Protein AF-A0A662STI1-F1 (afdb_monomer)

Foldseek 3Di:
DPVVVVVVVVVVVVVVVVVPDPVVVVVLVVVCVVVVDD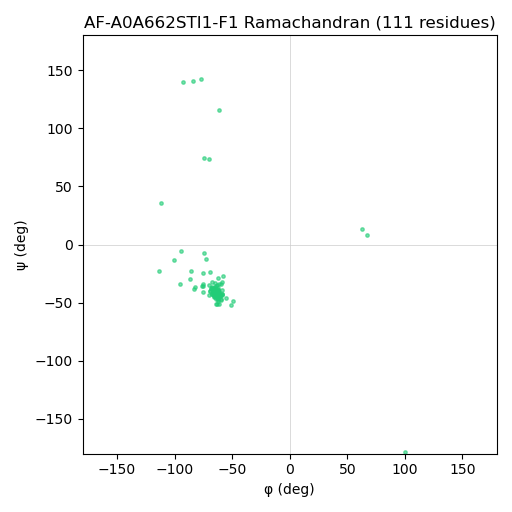SVVVCVVVVVVVVVVVVVLVVCCVPVRDVRSLVSVLVVVVVVCVVVVNPDVVVVVVSVVVSVVVSVCVVCVVVVD

Mean predicted aligned error: 7.41 Å

Secondary structure (DSSP, 8-state):
--HHHHHHHHHHHHHHHHH--HHHHHHHHHHHHHH---HHHHHHHHHHHHHHHHHHHHHHHHHT-HHHHHHHHHHHHHHHHHHTT---HHHHHHHHHHHHHHHHHHHHHHHH-

Solvent-accessible surface area (backbone atoms only — not comparable to full-atom values): 6414 Å² total; per-residue (Å²): 130,67,70,61,59,54,51,50,52,52,51,52,52,52,49,57,55,64,69,68,40,74,66,62,54,53,51,44,57,51,46,26,71,75,69,70,49,63,53,67,60,51,52,55,54,47,49,65,63,39,50,62,53,52,52,49,43,49,50,37,33,74,76,71,26,67,70,54,25,52,51,52,50,53,51,52,52,51,49,52,32,55,75,68,73,56,79,42,74,67,57,52,51,56,48,53,53,50,53,52,52,51,55,50,49,66,63,46,51,76,75,77,106

pLDDT: mean 80.56, std 8.37, range [49.22, 91.38]

Structure (mmCIF, N/CA/C/O backbone):
data_AF-A0A662STI1-F1
#
_entry.id   AF-A0A662STI1-F1
#
loop_
_atom_site.group_PDB
_atom_site.id
_atom_site.type_symbol
_atom_site.label_atom_id
_atom_site.label_alt_id
_atom_site.label_comp_id
_atom_site.label_asym_id
_atom_site.label_entity_id
_atom_site.label_seq_id
_atom_site.pdbx_PDB_ins_code
_atom_site.Cartn_x
_atom_site.Cartn_y
_atom_site.Cartn_z
_atom_site.occupancy
_atom_site.B_iso_or_equiv
_atom_site.auth_seq_id
_atom_site.auth_comp_id
_atom_site.auth_asym_id
_atom_site.auth_atom_id
_atom_site.pdbx_PDB_model_num
ATOM 1 N N . MET A 1 1 ? 31.959 3.915 -7.309 1.00 49.22 1 MET A N 1
ATOM 2 C CA . MET A 1 1 ? 31.251 3.171 -6.241 1.00 49.22 1 MET A CA 1
ATOM 3 C C . MET A 1 1 ? 30.184 4.021 -5.522 1.00 49.22 1 MET A C 1
ATOM 5 O O . MET A 1 1 ? 29.476 3.482 -4.688 1.00 49.22 1 MET A O 1
ATOM 9 N N . GLU A 1 2 ? 29.981 5.298 -5.886 1.00 52.41 2 GLU A N 1
ATOM 10 C CA . GLU A 1 2 ? 28.963 6.179 -5.267 1.00 52.41 2 GLU A CA 1
ATOM 11 C C . GLU A 1 2 ? 27.550 6.079 -5.881 1.00 52.41 2 GLU A C 1
ATOM 13 O O . GLU A 1 2 ? 26.565 6.337 -5.197 1.00 52.41 2 GLU A O 1
ATOM 18 N N . ALA A 1 3 ? 27.413 5.624 -7.133 1.00 57.66 3 ALA A N 1
ATOM 19 C CA . ALA A 1 3 ? 26.114 5.560 -7.822 1.00 57.66 3 ALA A CA 1
ATOM 20 C C . ALA A 1 3 ? 25.142 4.496 -7.263 1.00 57.66 3 ALA A C 1
ATOM 22 O O . ALA A 1 3 ? 23.932 4.611 -7.428 1.00 57.66 3 ALA A O 1
ATOM 23 N N . GLY A 1 4 ? 25.655 3.456 -6.593 1.00 63.41 4 GLY A N 1
ATOM 24 C CA . GLY A 1 4 ? 24.818 2.382 -6.042 1.00 63.41 4 GLY A CA 1
ATOM 25 C C . GLY A 1 4 ? 24.078 2.781 -4.762 1.00 63.41 4 GLY A C 1
ATOM 26 O O . GLY A 1 4 ? 22.934 2.380 -4.560 1.00 63.41 4 GLY A O 1
ATOM 27 N N . HIS A 1 5 ? 24.704 3.602 -3.912 1.00 72.25 5 HIS A N 1
ATOM 28 C CA . HIS A 1 5 ? 24.127 4.003 -2.624 1.00 72.25 5 HIS A CA 1
ATOM 29 C C . HIS A 1 5 ? 23.013 5.040 -2.804 1.00 72.25 5 HIS A C 1
ATOM 31 O O . HIS A 1 5 ? 21.960 4.944 -2.174 1.00 72.25 5 HIS A O 1
ATOM 37 N N . THR A 1 6 ? 23.214 5.997 -3.714 1.00 78.38 6 THR A N 1
ATOM 38 C CA . THR A 1 6 ? 22.196 6.997 -4.053 1.00 78.38 6 THR A CA 1
ATOM 39 C C . THR A 1 6 ? 20.984 6.350 -4.716 1.00 78.38 6 THR A C 1
ATOM 41 O O . THR A 1 6 ? 19.862 6.657 -4.327 1.00 78.38 6 THR A O 1
ATOM 44 N N . ALA A 1 7 ? 21.183 5.393 -5.632 1.00 82.50 7 ALA A N 1
ATOM 45 C CA . ALA A 1 7 ? 20.092 4.651 -6.267 1.00 82.50 7 ALA A CA 1
ATOM 46 C C . ALA A 1 7 ? 19.265 3.828 -5.262 1.00 82.50 7 ALA A C 1
ATOM 48 O O . ALA A 1 7 ? 18.034 3.800 -5.351 1.00 82.50 7 ALA A O 1
ATOM 49 N N . PHE A 1 8 ? 19.917 3.197 -4.279 1.00 85.50 8 PHE A N 1
ATOM 50 C CA . PHE A 1 8 ? 19.228 2.462 -3.215 1.00 85.50 8 PHE A CA 1
ATOM 51 C C . PHE A 1 8 ? 18.389 3.387 -2.322 1.00 85.50 8 PHE A C 1
ATOM 53 O O . PHE A 1 8 ? 17.222 3.091 -2.050 1.00 85.50 8 PHE A O 1
ATOM 60 N N . LEU A 1 9 ? 18.950 4.529 -1.909 1.00 85.62 9 LEU A N 1
ATOM 61 C CA . LEU A 1 9 ? 18.232 5.522 -1.105 1.00 85.62 9 LEU A CA 1
ATOM 62 C C . LEU A 1 9 ? 17.052 6.128 -1.872 1.00 85.62 9 LEU A C 1
ATOM 64 O O . LEU A 1 9 ? 15.961 6.232 -1.313 1.00 85.62 9 LEU A O 1
ATOM 68 N N . LEU A 1 10 ? 17.231 6.454 -3.156 1.00 87.69 10 LEU A N 1
ATOM 69 C CA . LEU A 1 10 ? 16.155 6.980 -4.001 1.00 87.69 10 LEU A CA 1
ATOM 70 C C . LEU A 1 10 ? 15.013 5.968 -4.151 1.00 87.69 10 LEU A C 1
ATOM 72 O O . LEU A 1 10 ? 13.846 6.327 -4.022 1.00 87.69 10 LEU A O 1
ATOM 76 N N . SER A 1 11 ? 15.353 4.698 -4.383 1.00 84.25 11 SER A N 1
ATOM 77 C CA . SER A 1 11 ? 14.369 3.620 -4.532 1.00 84.25 11 SER A CA 1
ATOM 78 C C . SER A 1 11 ? 13.616 3.362 -3.227 1.00 84.25 11 SER A C 1
ATOM 80 O O . SER A 1 11 ? 12.403 3.164 -3.242 1.00 84.25 11 SER A O 1
ATOM 82 N N . SER A 1 12 ? 14.315 3.420 -2.091 1.00 84.19 12 SER A N 1
ATOM 83 C CA . SER A 1 12 ? 13.711 3.272 -0.763 1.00 84.19 12 SER A CA 1
ATOM 84 C C . SER A 1 12 ? 12.763 4.431 -0.443 1.00 84.19 12 SER A C 1
ATOM 86 O O . SER A 1 12 ? 11.668 4.212 0.071 1.00 84.19 12 SER A O 1
ATOM 88 N N . LEU A 1 13 ? 13.148 5.660 -0.800 1.00 86.44 13 LEU A N 1
ATOM 89 C CA . LEU A 1 13 ? 12.304 6.844 -0.637 1.00 86.44 13 LEU A CA 1
ATOM 90 C C . LEU A 1 13 ? 11.056 6.774 -1.533 1.00 86.44 13 LEU A C 1
ATOM 92 O O . LEU A 1 13 ? 9.948 7.045 -1.073 1.00 86.44 13 LEU A O 1
ATOM 96 N N . ALA A 1 14 ? 11.217 6.361 -2.793 1.00 84.69 14 ALA A N 1
ATOM 97 C CA . ALA A 1 14 ? 10.099 6.150 -3.711 1.00 84.69 14 ALA A CA 1
ATOM 98 C C . ALA A 1 14 ? 9.139 5.069 -3.190 1.00 84.69 14 ALA A C 1
ATOM 100 O O . ALA A 1 14 ? 7.924 5.251 -3.213 1.00 84.69 14 ALA A O 1
ATOM 101 N N . PHE A 1 15 ? 9.673 3.971 -2.652 1.00 81.00 15 PHE A N 1
ATOM 102 C CA . PHE A 1 15 ? 8.862 2.923 -2.040 1.00 81.00 15 PHE A CA 1
ATOM 103 C C . PHE A 1 15 ? 8.077 3.420 -0.819 1.00 81.00 15 PHE A C 1
ATOM 105 O O . PHE A 1 15 ? 6.893 3.107 -0.685 1.00 81.00 15 PHE A O 1
ATOM 112 N N . ALA A 1 16 ? 8.693 4.247 0.032 1.00 82.44 16 ALA A N 1
ATOM 113 C CA . ALA A 1 16 ? 8.002 4.872 1.158 1.00 82.44 16 ALA A CA 1
ATOM 114 C C . ALA A 1 16 ? 6.810 5.732 0.695 1.00 82.44 16 ALA A C 1
ATOM 116 O O . ALA A 1 16 ? 5.743 5.677 1.305 1.00 82.44 16 ALA A O 1
ATOM 117 N N . LEU A 1 17 ? 6.958 6.454 -0.422 1.00 81.00 17 LEU A N 1
ATOM 118 C CA . LEU A 1 17 ? 5.875 7.230 -1.036 1.00 81.00 17 LEU A CA 1
ATOM 119 C C . LEU A 1 17 ? 4.766 6.338 -1.619 1.00 81.00 17 LEU A C 1
ATOM 121 O O . LEU A 1 17 ? 3.589 6.677 -1.494 1.00 81.00 17 LEU A O 1
ATOM 125 N N . TYR A 1 18 ? 5.108 5.183 -2.201 1.00 78.38 18 TYR A N 1
ATOM 126 C CA . TYR A 1 18 ? 4.119 4.223 -2.710 1.00 78.38 18 TYR A CA 1
ATOM 127 C C . TYR A 1 18 ? 3.293 3.562 -1.599 1.00 78.38 18 TYR A C 1
ATOM 129 O O . TYR A 1 18 ? 2.113 3.275 -1.808 1.00 78.38 18 TYR A O 1
ATOM 137 N N . ILE A 1 19 ? 3.878 3.347 -0.416 1.00 77.94 19 ILE A N 1
ATOM 138 C CA . ILE A 1 19 ? 3.161 2.808 0.750 1.00 77.94 19 ILE A CA 1
ATOM 139 C C . ILE A 1 19 ? 2.038 3.747 1.216 1.00 77.94 19 ILE A C 1
ATOM 141 O O . ILE A 1 19 ? 0.975 3.277 1.636 1.00 77.94 19 ILE A O 1
ATOM 145 N N . THR A 1 20 ? 2.228 5.065 1.107 1.00 77.38 20 THR A N 1
ATOM 146 C CA . THR A 1 20 ? 1.210 6.077 1.433 1.00 77.38 20 THR A CA 1
ATOM 147 C C . THR A 1 20 ? 0.125 6.157 0.362 1.00 77.38 20 THR A C 1
ATOM 149 O O . THR A 1 20 ? 0.039 7.100 -0.421 1.00 77.38 20 THR A O 1
ATOM 152 N N . CYS A 1 21 ? -0.753 5.159 0.345 1.00 78.00 21 CYS A N 1
ATOM 153 C CA . CYS A 1 21 ? -1.945 5.166 -0.489 1.00 78.00 21 CYS A CA 1
ATOM 154 C C . CYS A 1 21 ? -3.161 5.730 0.278 1.00 78.00 21 CYS A C 1
ATOM 156 O O . CYS A 1 21 ? -3.364 5.400 1.453 1.00 78.00 21 CYS A O 1
ATOM 158 N N . PRO A 1 22 ? -4.021 6.543 -0.374 1.00 74.12 22 PRO A N 1
ATOM 159 C CA . PRO A 1 22 ? -5.164 7.193 0.280 1.00 74.12 22 PRO A CA 1
ATOM 160 C C . PRO A 1 22 ? -6.133 6.195 0.935 1.00 74.12 22 PRO A C 1
ATOM 162 O O . PRO A 1 22 ? -6.760 6.512 1.944 1.00 74.12 22 PRO A O 1
ATOM 165 N N . ARG A 1 23 ? -6.202 4.961 0.415 1.00 76.38 23 ARG A N 1
ATOM 166 C CA . ARG A 1 23 ? -7.021 3.877 0.972 1.00 76.38 23 ARG A CA 1
ATOM 167 C C . ARG A 1 23 ? -6.587 3.472 2.386 1.00 76.38 23 ARG A C 1
ATOM 169 O O . ARG A 1 23 ? -7.435 3.399 3.272 1.00 76.38 23 ARG A O 1
ATOM 176 N N . MET A 1 24 ? -5.297 3.200 2.614 1.00 81.12 24 MET A N 1
ATOM 177 C CA . MET A 1 24 ? -4.831 2.761 3.939 1.00 81.12 24 MET A CA 1
ATOM 178 C C . MET A 1 24 ? -4.996 3.867 4.980 1.00 81.12 24 MET A C 1
ATOM 180 O O . MET A 1 24 ? -5.429 3.601 6.100 1.00 81.12 24 MET A O 1
ATOM 184 N N . THR A 1 25 ? -4.760 5.120 4.588 1.00 80.31 25 THR A N 1
ATOM 185 C CA . THR A 1 25 ? -4.994 6.282 5.452 1.00 80.31 25 THR A CA 1
ATOM 186 C C . THR A 1 25 ? -6.463 6.396 5.871 1.00 80.31 25 THR A C 1
ATOM 188 O O . THR A 1 25 ? -6.744 6.624 7.048 1.00 80.31 25 THR A O 1
ATOM 191 N N . ALA A 1 26 ? -7.410 6.191 4.949 1.00 75.75 26 ALA A N 1
ATOM 192 C CA . ALA A 1 26 ? -8.844 6.229 5.253 1.00 75.75 26 ALA A CA 1
ATOM 193 C C . ALA A 1 26 ? -9.277 5.111 6.221 1.00 75.75 26 ALA A C 1
ATOM 195 O O . ALA A 1 26 ? -10.041 5.360 7.160 1.00 75.75 26 ALA A O 1
ATOM 196 N N . MET A 1 27 ? -8.747 3.897 6.038 1.00 77.81 27 MET A N 1
ATOM 197 C CA . MET A 1 27 ? -9.014 2.768 6.934 1.00 77.81 27 MET A CA 1
ATOM 198 C C . MET A 1 27 ? -8.486 3.031 8.346 1.00 77.81 27 MET A C 1
ATOM 200 O O . MET A 1 27 ? -9.226 2.876 9.315 1.00 77.81 27 MET A O 1
ATOM 204 N N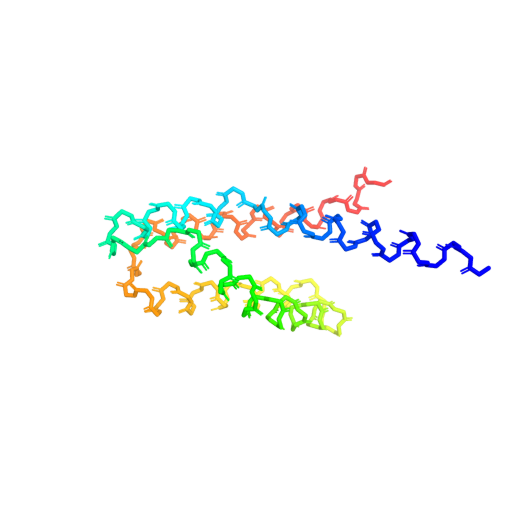 . ILE A 1 28 ? -7.249 3.515 8.476 1.00 82.19 28 ILE A N 1
ATOM 205 C CA . IL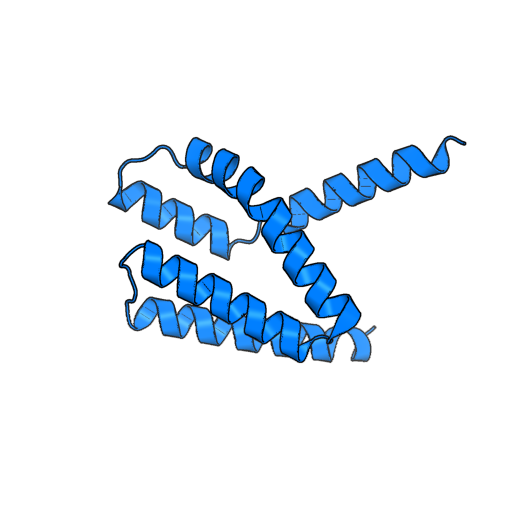E A 1 28 ? -6.651 3.831 9.781 1.00 82.19 28 ILE A CA 1
ATOM 206 C C . ILE A 1 28 ? -7.379 4.996 10.458 1.00 82.19 28 ILE A C 1
ATOM 208 O O . ILE A 1 28 ? -7.604 4.955 11.664 1.00 82.19 28 ILE A O 1
ATOM 212 N N . ALA A 1 29 ? -7.805 6.014 9.704 1.00 79.56 29 ALA A N 1
ATOM 213 C CA . ALA A 1 29 ? -8.589 7.122 10.249 1.00 79.56 29 ALA A CA 1
ATOM 214 C C . ALA A 1 29 ? -9.944 6.653 10.807 1.00 79.56 29 ALA A C 1
ATOM 216 O O . ALA A 1 29 ? -10.387 7.130 11.852 1.00 79.56 29 ALA A O 1
ATOM 217 N N . THR A 1 30 ? -10.591 5.703 10.129 1.00 76.25 30 THR A N 1
ATOM 218 C CA . THR A 1 30 ? -11.842 5.092 10.601 1.00 76.25 30 THR A CA 1
ATOM 219 C C . THR A 1 30 ? -11.588 4.210 11.821 1.00 76.25 30 THR A C 1
ATOM 221 O O . THR A 1 30 ? -12.301 4.319 12.816 1.00 76.25 30 THR A O 1
ATOM 224 N N . GLN A 1 31 ? -10.525 3.404 11.795 1.00 74.38 31 GLN A N 1
ATOM 225 C CA . GLN A 1 31 ? -10.149 2.539 12.909 1.00 74.38 31 GLN A CA 1
ATOM 226 C C . GLN A 1 31 ? -9.804 3.344 14.165 1.00 74.38 31 GLN A C 1
ATOM 228 O O . GLN A 1 31 ? -10.306 3.027 15.236 1.00 74.38 31 GLN A O 1
ATOM 233 N N . ALA A 1 32 ? -9.024 4.419 14.041 1.00 80.38 32 ALA A N 1
ATOM 234 C CA . ALA A 1 32 ? -8.662 5.287 15.159 1.00 80.38 32 ALA A CA 1
ATOM 235 C C . ALA A 1 32 ? -9.889 5.923 15.831 1.00 80.38 32 ALA A C 1
ATOM 237 O O . ALA A 1 32 ? -9.904 6.085 17.049 1.00 80.38 32 ALA A O 1
ATOM 238 N N . LYS A 1 33 ? -10.944 6.233 15.062 1.00 75.31 33 LYS A N 1
ATOM 239 C CA . LYS A 1 33 ? -12.221 6.717 15.613 1.00 75.31 33 LYS A CA 1
ATOM 240 C C . LYS A 1 33 ? -12.996 5.634 16.367 1.00 75.31 33 LYS A C 1
ATOM 242 O O . LYS A 1 33 ? -13.668 5.959 17.337 1.00 75.31 33 LYS A O 1
ATOM 247 N N . LEU A 1 34 ? -12.923 4.379 15.919 1.00 74.00 34 LEU A N 1
ATOM 248 C CA . LEU A 1 34 ? -13.664 3.259 16.509 1.00 74.00 34 LEU A CA 1
ATOM 249 C C . LEU A 1 34 ? -12.965 2.660 17.737 1.00 74.00 34 LEU A C 1
ATOM 251 O O . LEU A 1 34 ? -13.632 2.289 18.696 1.00 74.00 34 LEU A O 1
ATOM 255 N N . THR A 1 35 ? -11.636 2.559 17.718 1.00 74.56 35 THR A N 1
ATOM 256 C CA . THR A 1 35 ? -10.852 1.906 18.779 1.00 74.56 35 THR A CA 1
ATOM 257 C C . THR A 1 35 ? -10.218 2.891 19.760 1.00 74.56 35 THR A C 1
ATOM 259 O O . THR A 1 35 ? -9.730 2.472 20.806 1.00 74.56 35 THR A O 1
ATOM 262 N N . GLY A 1 36 ? -10.185 4.190 19.433 1.00 78.62 36 GLY A N 1
ATOM 263 C CA . GLY A 1 36 ? -9.512 5.217 20.236 1.00 78.62 36 GLY A CA 1
ATOM 264 C C . GLY A 1 36 ? -7.985 5.073 20.283 1.00 78.62 36 GLY A C 1
ATOM 265 O O . GLY A 1 36 ? -7.322 5.765 21.054 1.00 78.62 36 GLY A O 1
ATOM 266 N N . ILE A 1 37 ? -7.410 4.170 19.480 1.00 83.75 37 ILE A N 1
ATOM 267 C CA . ILE A 1 37 ? -5.967 3.919 19.431 1.00 83.75 37 ILE A CA 1
ATOM 268 C C . ILE A 1 37 ? -5.290 5.034 18.636 1.00 83.75 37 ILE A C 1
ATOM 270 O O . ILE A 1 37 ? -5.807 5.496 17.618 1.00 83.75 37 ILE A 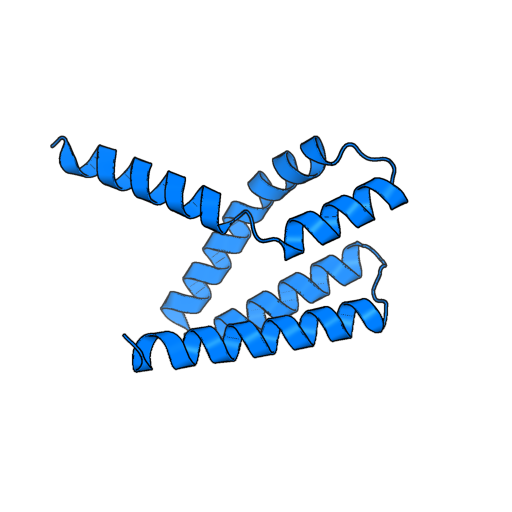O 1
ATOM 274 N N . ASN A 1 38 ? -4.100 5.447 19.080 1.00 86.12 38 ASN A N 1
ATOM 275 C CA . ASN A 1 38 ? -3.321 6.462 18.387 1.00 86.12 38 ASN A CA 1
ATOM 276 C C . ASN A 1 38 ? -2.959 5.991 16.956 1.00 86.12 38 ASN A C 1
ATOM 278 O O . ASN A 1 38 ? -2.199 5.025 16.813 1.00 86.12 38 ASN A O 1
ATOM 282 N N . PRO A 1 39 ? -3.447 6.667 15.897 1.00 84.88 39 PRO A N 1
ATOM 28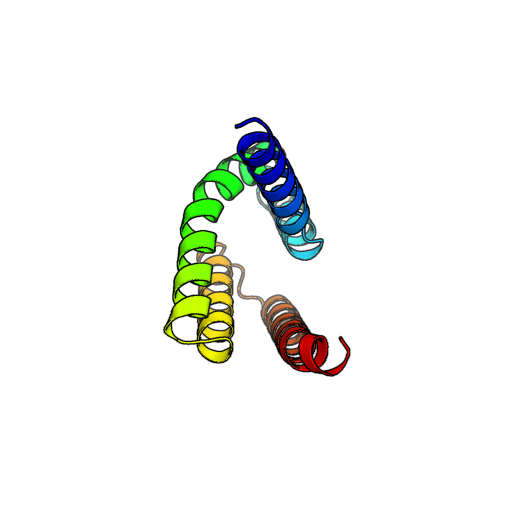3 C CA . PRO A 1 39 ? -3.240 6.230 14.518 1.00 84.88 39 PRO A CA 1
ATOM 284 C C . PRO A 1 39 ? -1.762 6.203 14.120 1.00 84.88 39 PRO A C 1
ATOM 286 O O . PRO A 1 39 ? -1.366 5.369 13.312 1.00 84.88 39 PRO A O 1
ATOM 289 N N . PHE A 1 40 ? -0.926 7.053 14.721 1.00 86.75 40 PHE A N 1
ATOM 290 C CA . PHE A 1 40 ? 0.510 7.066 14.447 1.00 86.75 40 PHE A CA 1
ATOM 291 C C . PHE A 1 40 ? 1.182 5.742 14.835 1.00 86.75 40 PHE A C 1
ATOM 293 O O . PHE A 1 40 ? 1.972 5.200 14.064 1.00 86.75 40 PHE A O 1
ATOM 300 N N . LEU A 1 41 ? 0.829 5.176 15.995 1.00 86.12 41 LEU A N 1
ATOM 301 C CA . LEU A 1 41 ? 1.378 3.893 16.445 1.00 86.12 41 LEU A CA 1
ATOM 302 C C . LEU A 1 41 ? 0.916 2.733 15.558 1.00 86.12 41 LEU A C 1
ATOM 304 O O . LEU A 1 41 ? 1.710 1.839 15.264 1.00 86.12 41 LEU A O 1
ATOM 308 N N . VAL A 1 42 ? -0.336 2.764 15.093 1.00 86.88 42 VAL A N 1
ATOM 309 C CA . VAL A 1 42 ? -0.871 1.755 14.164 1.00 86.88 42 VAL A CA 1
ATOM 310 C C . VAL A 1 42 ? -0.147 1.821 12.820 1.00 86.88 42 VAL A C 1
ATOM 312 O O . VAL A 1 42 ? 0.252 0.786 12.297 1.00 86.88 42 VAL A O 1
ATOM 315 N N . ILE A 1 43 ? 0.098 3.023 12.287 1.00 86.75 43 ILE A N 1
ATOM 316 C CA . ILE A 1 43 ? 0.857 3.204 11.040 1.00 86.75 43 ILE A CA 1
ATOM 317 C C . ILE A 1 43 ? 2.288 2.693 11.205 1.00 86.75 43 ILE A C 1
ATOM 319 O O . ILE A 1 43 ? 2.775 1.962 10.346 1.00 86.75 43 ILE A O 1
ATOM 323 N N . LEU A 1 44 ? 2.962 3.049 12.301 1.00 88.12 44 LEU A N 1
ATOM 324 C CA . LEU A 1 44 ? 4.356 2.675 12.526 1.00 88.12 44 LEU A CA 1
ATOM 325 C C . LEU A 1 44 ? 4.522 1.153 12.657 1.00 88.12 44 LEU A C 1
ATOM 327 O O . LEU A 1 44 ? 5.333 0.547 11.957 1.00 88.12 44 LEU A O 1
ATOM 331 N N . THR A 1 45 ? 3.722 0.530 13.522 1.00 86.12 45 THR A N 1
ATOM 332 C CA . THR A 1 45 ? 3.767 -0.924 13.754 1.00 86.12 45 THR A CA 1
ATOM 333 C C . THR A 1 45 ? 3.250 -1.708 12.547 1.00 86.12 45 THR A C 1
ATOM 335 O O . THR A 1 45 ? 3.860 -2.700 12.147 1.00 86.12 45 THR A O 1
ATOM 338 N N . GLY A 1 46 ? 2.185 -1.223 11.907 1.00 86.12 46 GLY A N 1
ATOM 339 C CA . GLY A 1 46 ? 1.617 -1.794 10.691 1.00 86.12 46 GLY A CA 1
ATOM 340 C C . GLY A 1 46 ? 2.560 -1.711 9.495 1.00 86.12 46 GLY A C 1
ATOM 341 O O . GLY A 1 46 ? 2.638 -2.663 8.730 1.00 86.12 46 GLY A O 1
ATOM 342 N N . SER A 1 47 ? 3.342 -0.638 9.355 1.00 85.56 47 SER A N 1
ATOM 343 C CA . SER A 1 47 ? 4.352 -0.527 8.291 1.00 85.56 47 SER A CA 1
ATOM 344 C C . SER A 1 47 ? 5.479 -1.537 8.489 1.00 85.56 47 SER A C 1
ATOM 346 O O . SER A 1 47 ? 5.888 -2.188 7.531 1.00 85.56 47 SER A O 1
ATOM 348 N N . LEU A 1 48 ? 5.935 -1.734 9.731 1.00 88.38 48 LEU A N 1
ATOM 349 C CA . LEU A 1 48 ? 6.965 -2.726 10.045 1.00 88.38 48 LEU A CA 1
ATOM 350 C C . LEU A 1 48 ? 6.498 -4.156 9.716 1.00 88.38 48 LEU A C 1
ATOM 352 O O . LEU A 1 48 ? 7.248 -4.927 9.121 1.00 88.38 48 LEU A O 1
ATOM 356 N N . LEU A 1 49 ? 5.246 -4.488 10.049 1.00 86.44 49 LEU A N 1
ATOM 357 C CA . LEU A 1 49 ? 4.626 -5.776 9.708 1.00 86.44 49 LEU A CA 1
ATOM 358 C C . LEU A 1 49 ? 4.208 -5.877 8.230 1.00 86.44 49 LEU A C 1
ATOM 360 O O . LEU A 1 49 ? 4.117 -6.975 7.686 1.00 86.44 49 LEU A O 1
ATOM 364 N N . GLY A 1 50 ? 3.973 -4.748 7.566 1.00 85.81 50 GLY A N 1
ATOM 365 C CA . GLY A 1 50 ? 3.567 -4.674 6.166 1.00 85.81 50 GLY A CA 1
ATOM 366 C C . GLY A 1 50 ? 4.712 -4.945 5.194 1.00 85.81 50 GLY A C 1
ATOM 367 O O . GLY A 1 50 ? 4.492 -5.573 4.162 1.00 85.81 50 GLY A O 1
ATOM 368 N N . VAL A 1 51 ? 5.945 -4.551 5.532 1.00 87.62 51 VAL A N 1
ATOM 369 C CA . VAL A 1 51 ? 7.145 -4.808 4.712 1.00 87.62 51 VAL A CA 1
ATOM 370 C C . VAL A 1 51 ? 7.302 -6.286 4.305 1.00 87.62 51 VAL A C 1
ATOM 372 O O . VAL A 1 51 ? 7.428 -6.542 3.103 1.00 87.62 51 VAL A O 1
ATOM 375 N N . PRO A 1 52 ? 7.260 -7.283 5.216 1.00 87.75 52 PRO A N 1
ATOM 376 C CA . PRO A 1 52 ? 7.384 -8.687 4.819 1.00 87.75 52 PRO A CA 1
ATOM 377 C C . PRO A 1 52 ? 6.217 -9.165 3.942 1.00 87.75 52 PRO A C 1
ATOM 379 O O . PRO A 1 52 ? 6.430 -9.960 3.027 1.00 87.75 52 PRO A O 1
ATOM 382 N N . MET A 1 53 ? 5.000 -8.652 4.155 1.00 87.44 53 MET A N 1
ATOM 383 C CA . MET A 1 53 ? 3.850 -8.957 3.290 1.00 87.44 53 MET A CA 1
ATOM 384 C C . MET A 1 53 ? 4.000 -8.363 1.891 1.00 87.44 53 MET A C 1
ATOM 386 O O . MET A 1 53 ? 3.680 -9.014 0.897 1.00 87.44 53 MET A O 1
ATOM 390 N N . PHE A 1 54 ? 4.545 -7.154 1.792 1.00 87.00 54 PHE A N 1
ATOM 391 C CA . PHE A 1 54 ? 4.819 -6.531 0.504 1.00 87.00 54 PHE A CA 1
ATOM 392 C C . PHE A 1 54 ? 5.891 -7.305 -0.270 1.00 87.00 54 PHE A C 1
ATOM 394 O O . PHE A 1 54 ? 5.758 -7.527 -1.474 1.00 87.00 54 PHE A O 1
ATOM 401 N N . TYR A 1 55 ? 6.925 -7.783 0.428 1.00 89.50 55 TYR A N 1
ATOM 402 C CA . TYR A 1 55 ? 7.938 -8.653 -0.164 1.00 89.50 55 TYR A CA 1
ATOM 403 C C . TYR A 1 55 ? 7.340 -9.980 -0.657 1.00 89.50 55 TYR A C 1
ATOM 405 O O . TYR A 1 55 ? 7.665 -10.427 -1.757 1.00 89.50 55 TYR A O 1
ATOM 413 N N . LEU A 1 56 ? 6.407 -10.575 0.094 1.00 90.25 56 LEU A N 1
ATOM 414 C CA . LEU A 1 56 ? 5.677 -11.767 -0.346 1.00 90.25 56 LEU A CA 1
ATOM 415 C C . LEU A 1 56 ? 4.885 -11.508 -1.639 1.00 90.25 56 LEU A C 1
ATOM 417 O O . LEU A 1 56 ? 4.981 -12.294 -2.582 1.00 90.25 56 LEU A O 1
ATOM 421 N N . LEU A 1 57 ? 4.151 -10.395 -1.722 1.00 89.00 57 LEU A N 1
ATOM 422 C CA . LEU A 1 57 ? 3.424 -10.009 -2.938 1.00 89.00 57 LEU A CA 1
ATOM 423 C C . LEU A 1 57 ? 4.363 -9.774 -4.124 1.00 89.00 57 LEU A C 1
ATOM 425 O O . LEU A 1 57 ? 4.053 -10.191 -5.239 1.00 89.00 57 LEU A O 1
ATOM 429 N N . TYR A 1 58 ? 5.526 -9.165 -3.887 1.00 89.31 58 TYR A N 1
ATOM 430 C CA . TYR A 1 58 ? 6.560 -9.012 -4.908 1.00 89.31 58 TYR A CA 1
ATOM 431 C C . TYR A 1 58 ? 7.057 -10.369 -5.429 1.00 89.31 58 TYR A C 1
ATOM 433 O O . TYR A 1 58 ? 7.180 -10.549 -6.642 1.00 89.31 58 TYR A O 1
ATOM 441 N N . LEU A 1 59 ? 7.289 -11.348 -4.548 1.00 91.25 59 LEU A N 1
ATOM 442 C CA . LEU A 1 59 ? 7.685 -12.700 -4.957 1.00 91.25 59 LEU A CA 1
ATOM 443 C C . LEU A 1 59 ? 6.593 -13.389 -5.783 1.00 91.25 59 LEU A C 1
ATOM 445 O O . LEU A 1 59 ? 6.897 -13.984 -6.818 1.00 91.25 59 LEU A O 1
ATOM 449 N N . ILE A 1 60 ? 5.327 -13.266 -5.377 1.00 90.75 60 ILE A N 1
ATOM 450 C CA . ILE A 1 60 ? 4.186 -13.812 -6.126 1.00 90.75 60 ILE A CA 1
ATOM 451 C C . ILE A 1 60 ? 4.097 -13.158 -7.508 1.00 90.75 60 ILE A C 1
ATOM 453 O O . ILE A 1 60 ? 3.971 -13.857 -8.515 1.00 90.75 60 ILE A O 1
ATOM 457 N N . LEU A 1 61 ? 4.227 -11.832 -7.575 1.00 89.19 61 LEU A N 1
ATOM 458 C CA . LEU A 1 61 ? 4.215 -11.086 -8.830 1.00 89.19 61 LEU A CA 1
ATOM 459 C C . LEU A 1 61 ? 5.352 -11.526 -9.757 1.00 89.19 61 LEU A C 1
ATOM 461 O O . LEU A 1 61 ? 5.120 -11.733 -10.947 1.00 89.19 61 LEU A O 1
ATOM 465 N N . LYS A 1 62 ? 6.561 -11.700 -9.216 1.00 91.38 62 LYS A N 1
ATOM 466 C CA . LYS A 1 62 ? 7.747 -12.093 -9.982 1.00 91.38 62 LYS A CA 1
ATOM 467 C C . LYS A 1 62 ? 7.676 -13.534 -10.497 1.00 91.38 62 LYS A C 1
ATOM 469 O O . LYS A 1 62 ? 8.116 -13.784 -11.614 1.00 91.38 62 LYS A O 1
ATOM 474 N N . HIS A 1 63 ? 7.165 -14.473 -9.699 1.00 90.44 63 HIS A N 1
ATOM 475 C CA . HIS A 1 63 ? 7.198 -15.905 -10.030 1.00 90.44 63 HIS A CA 1
ATOM 476 C C . HIS A 1 63 ? 5.926 -16.434 -10.700 1.00 90.44 63 HIS A C 1
ATOM 478 O O . HIS A 1 63 ? 6.014 -17.335 -11.529 1.00 90.44 63 HIS A O 1
ATOM 484 N N . ILE A 1 64 ? 4.755 -15.908 -10.341 1.00 89.25 64 ILE A N 1
ATOM 48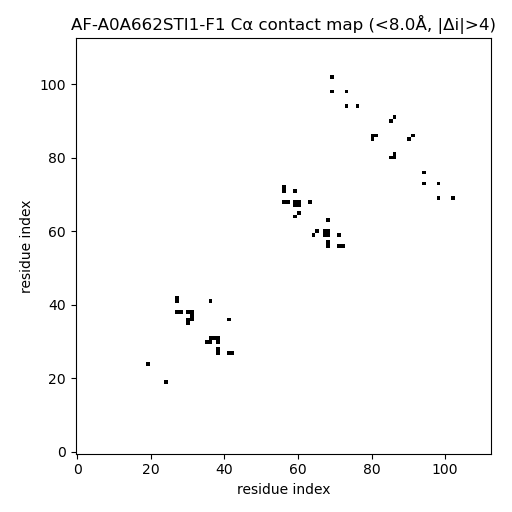5 C CA . ILE A 1 64 ? 3.444 -16.434 -10.766 1.00 89.25 64 ILE A CA 1
ATOM 486 C C . ILE A 1 64 ? 2.726 -15.432 -11.685 1.00 89.25 64 ILE A C 1
ATOM 488 O O . ILE A 1 64 ? 1.893 -15.807 -12.510 1.00 89.25 64 ILE A O 1
ATOM 492 N N . GLY A 1 65 ? 3.086 -14.151 -11.588 1.00 87.25 65 GLY A N 1
ATOM 493 C CA . GLY A 1 65 ? 2.589 -13.091 -12.453 1.00 87.25 65 GLY A CA 1
ATOM 494 C C . GLY A 1 65 ? 1.472 -12.256 -11.829 1.00 87.25 65 GLY A C 1
ATOM 495 O O . GLY A 1 65 ? 1.056 -12.435 -10.684 1.00 87.25 65 GLY A O 1
ATOM 496 N N . VAL A 1 66 ? 0.979 -11.305 -12.625 1.00 83.62 66 VAL A N 1
ATOM 497 C CA . VAL A 1 66 ? 0.069 -10.237 -12.176 1.00 83.62 66 VAL A CA 1
ATOM 498 C C . VAL A 1 66 ? -1.239 -10.780 -11.601 1.00 83.62 66 VAL A C 1
ATOM 500 O O . VAL A 1 66 ? -1.691 -10.313 -10.562 1.00 83.62 66 VAL A O 1
ATOM 503 N N . GLY A 1 67 ? -1.846 -11.783 -12.247 1.00 83.31 67 GLY A N 1
ATOM 504 C CA . GLY A 1 67 ? -3.138 -12.326 -11.811 1.00 83.31 67 GLY A CA 1
ATOM 505 C C . GLY A 1 67 ? -3.085 -12.924 -10.403 1.00 83.31 67 GLY A C 1
ATOM 506 O O . GLY A 1 67 ? -3.936 -12.620 -9.571 1.00 83.31 67 GLY A O 1
ATOM 507 N N . ALA A 1 68 ? -2.048 -13.712 -10.113 1.00 87.38 68 ALA A N 1
ATOM 508 C CA . ALA A 1 68 ? -1.857 -14.313 -8.796 1.00 87.38 68 ALA A CA 1
ATOM 509 C C . ALA A 1 68 ? -1.526 -13.269 -7.724 1.00 87.38 68 ALA A C 1
ATOM 511 O O . ALA A 1 68 ? -2.030 -13.368 -6.609 1.00 87.38 68 ALA A O 1
ATOM 512 N N . ALA A 1 69 ? -0.737 -12.244 -8.065 1.00 87.44 69 ALA A N 1
ATOM 513 C CA . ALA A 1 69 ? -0.436 -11.150 -7.146 1.00 87.44 69 ALA A CA 1
ATOM 514 C C . ALA A 1 69 ? -1.701 -10.378 -6.745 1.00 87.44 69 ALA A C 1
ATOM 516 O O . ALA A 1 69 ? -1.882 -10.064 -5.571 1.00 87.44 69 ALA A O 1
ATOM 517 N N . VAL A 1 70 ? -2.606 -10.129 -7.697 1.00 84.56 70 VAL A N 1
ATOM 518 C CA . VAL A 1 70 ? -3.873 -9.434 -7.430 1.00 84.56 70 VAL A CA 1
ATOM 519 C C . VAL A 1 70 ? -4.801 -10.276 -6.554 1.00 84.56 70 VAL A C 1
ATOM 521 O O . VAL A 1 70 ? -5.371 -9.746 -5.602 1.00 84.56 70 VAL A O 1
ATOM 524 N N . ILE A 1 71 ? -4.919 -11.585 -6.807 1.00 86.19 71 ILE A N 1
ATOM 525 C CA . ILE A 1 71 ? -5.727 -12.466 -5.946 1.00 86.19 71 ILE A CA 1
ATOM 526 C C . ILE A 1 71 ? -5.122 -12.576 -4.543 1.00 86.19 71 ILE A C 1
ATOM 528 O O . ILE A 1 71 ? -5.852 -12.476 -3.560 1.00 86.19 71 ILE A O 1
ATOM 532 N N . ALA A 1 72 ? -3.802 -12.726 -4.424 1.00 88.12 72 ALA A N 1
ATOM 533 C CA . ALA A 1 72 ? -3.132 -12.767 -3.127 1.00 88.12 72 ALA A CA 1
ATOM 534 C C . ALA A 1 72 ? -3.325 -11.462 -2.337 1.00 88.12 72 ALA A C 1
ATOM 536 O O . ALA A 1 72 ? -3.601 -11.508 -1.139 1.00 88.12 72 ALA A O 1
ATOM 537 N N . ALA A 1 73 ? -3.245 -10.307 -3.005 1.00 85.88 73 ALA A N 1
ATOM 538 C CA . ALA A 1 73 ? -3.520 -9.012 -2.389 1.00 85.88 73 ALA A CA 1
ATOM 539 C C . ALA A 1 73 ? -4.977 -8.911 -1.908 1.00 85.88 73 ALA A C 1
ATOM 541 O O . ALA A 1 73 ? -5.218 -8.513 -0.770 1.00 85.88 73 ALA A O 1
ATOM 542 N N . ALA A 1 74 ? -5.940 -9.345 -2.727 1.00 84.44 74 ALA A N 1
ATOM 543 C CA . ALA A 1 74 ? -7.352 -9.369 -2.346 1.00 84.44 74 ALA A CA 1
ATOM 544 C C . ALA A 1 74 ? -7.622 -10.300 -1.146 1.00 84.44 74 ALA A C 1
ATOM 546 O O . ALA A 1 74 ? -8.414 -9.959 -0.270 1.00 84.44 74 ALA A O 1
ATOM 547 N N . LEU A 1 75 ? -6.941 -11.450 -1.065 1.00 87.50 75 LEU A N 1
ATOM 548 C CA . LEU A 1 75 ? -7.037 -12.363 0.079 1.00 87.50 75 LEU A CA 1
ATOM 549 C C . LEU A 1 75 ? -6.454 -11.759 1.361 1.00 87.50 75 LEU A C 1
ATOM 551 O O . LEU A 1 75 ? -7.053 -11.907 2.424 1.00 87.50 75 LEU A O 1
ATOM 555 N N . LEU A 1 76 ? -5.315 -11.069 1.272 1.00 87.38 76 LEU A N 1
ATOM 556 C CA . LEU A 1 76 ? -4.713 -10.366 2.410 1.00 87.38 76 LEU A CA 1
ATOM 557 C C . LEU A 1 76 ? -5.631 -9.261 2.937 1.00 87.38 76 LEU A C 1
ATOM 559 O O . LEU A 1 76 ? -5.832 -9.148 4.145 1.00 87.38 76 LEU A O 1
ATOM 563 N N . ASP A 1 77 ? -6.236 -8.499 2.032 1.00 82.25 77 ASP A N 1
ATOM 564 C CA . ASP A 1 77 ? -7.222 -7.476 2.366 1.00 82.25 77 ASP A CA 1
ATOM 565 C C . ASP A 1 77 ? -8.481 -8.068 3.026 1.00 82.25 77 ASP A C 1
ATOM 567 O O . ASP A 1 77 ? -8.966 -7.538 4.028 1.00 82.25 77 ASP A O 1
ATOM 571 N N . ALA A 1 78 ? -8.995 -9.186 2.504 1.00 80.56 78 ALA A N 1
ATOM 572 C CA . ALA A 1 78 ? -10.125 -9.896 3.101 1.00 80.56 78 ALA A CA 1
ATOM 573 C C . ALA A 1 78 ? -9.776 -10.455 4.491 1.00 80.56 78 ALA A C 1
ATOM 575 O O . ALA A 1 78 ? -10.578 -10.353 5.420 1.00 80.56 78 ALA A O 1
ATOM 576 N N . GLY A 1 79 ? -8.563 -10.990 4.657 1.00 84.25 79 GLY A N 1
ATOM 577 C CA . GLY A 1 79 ? -8.038 -11.429 5.947 1.00 84.25 79 GLY A CA 1
ATOM 578 C C . GLY A 1 79 ? -7.955 -10.282 6.954 1.00 84.25 79 GLY A C 1
ATOM 579 O O . GLY A 1 79 ? -8.408 -10.429 8.087 1.00 84.25 79 GLY A O 1
ATOM 580 N N . ALA A 1 80 ? -7.463 -9.113 6.539 1.00 81.25 80 ALA A N 1
ATOM 581 C CA . ALA A 1 80 ? -7.424 -7.922 7.386 1.00 81.25 80 ALA A CA 1
ATOM 582 C C . ALA A 1 80 ? -8.833 -7.460 7.805 1.00 81.25 80 ALA A C 1
ATOM 584 O O . ALA A 1 80 ? -9.054 -7.154 8.979 1.00 81.25 80 ALA A O 1
ATOM 585 N N . ALA A 1 81 ? -9.797 -7.465 6.879 1.00 76.31 81 ALA A N 1
ATOM 586 C CA . ALA A 1 81 ? -11.194 -7.139 7.175 1.00 76.31 81 ALA A CA 1
ATOM 587 C C . ALA A 1 81 ? -11.827 -8.131 8.168 1.00 76.31 81 ALA A C 1
ATOM 589 O O . ALA A 1 81 ? -12.555 -7.718 9.074 1.00 76.31 81 ALA A O 1
ATOM 590 N N . LEU A 1 82 ? -11.506 -9.424 8.037 1.00 80.62 82 LEU A N 1
ATOM 591 C CA . LEU A 1 82 ? -11.952 -10.468 8.958 1.00 80.62 82 LEU A CA 1
ATOM 592 C C . LEU A 1 82 ? -11.345 -10.290 10.359 1.00 80.62 82 LEU A C 1
ATOM 594 O O . LEU A 1 82 ? -12.081 -10.350 11.342 1.00 80.62 82 LEU A O 1
ATOM 598 N N . LEU A 1 83 ? -10.037 -10.015 10.464 1.00 81.19 83 LEU A N 1
ATOM 599 C CA . LEU A 1 83 ? -9.373 -9.742 11.750 1.00 81.19 83 LEU A CA 1
ATOM 600 C C . LEU A 1 83 ? -9.938 -8.501 12.454 1.00 81.19 83 LEU A C 1
ATOM 602 O O . LEU A 1 83 ? -9.999 -8.462 13.680 1.00 81.19 83 LEU A O 1
ATOM 606 N N . MET A 1 84 ? -10.355 -7.495 11.689 1.00 72.06 84 MET A N 1
ATOM 607 C CA . MET A 1 84 ? -10.992 -6.284 12.213 1.00 72.06 84 MET A CA 1
ATOM 608 C C . MET A 1 84 ? -12.444 -6.503 12.660 1.00 72.06 84 MET A C 1
ATOM 610 O O . MET A 1 84 ? -13.047 -5.581 13.206 1.00 72.06 84 MET A O 1
ATOM 614 N N . GLY A 1 85 ? -13.033 -7.679 12.407 1.00 66.38 85 GLY A N 1
ATOM 615 C CA . GLY A 1 85 ? -14.445 -7.960 12.693 1.00 66.38 85 GLY A CA 1
ATOM 616 C C . GLY A 1 85 ? -15.424 -7.086 11.897 1.00 66.38 85 GLY A C 1
ATOM 617 O O . GLY A 1 85 ? -16.606 -7.034 12.223 1.00 66.38 85 GLY A O 1
ATOM 618 N N . GLY A 1 86 ? -14.934 -6.387 10.870 1.00 59.91 86 GLY A N 1
ATOM 619 C CA . GLY A 1 86 ? -15.632 -5.322 10.152 1.00 59.91 86 GLY A CA 1
ATOM 620 C C . GLY A 1 86 ? -15.993 -5.699 8.721 1.00 59.91 86 GLY A C 1
ATOM 621 O O . GLY A 1 86 ? -15.909 -4.849 7.836 1.00 59.91 86 GLY A O 1
ATOM 622 N N . LEU A 1 87 ? -16.352 -6.963 8.469 1.00 58.00 87 LEU A N 1
ATOM 623 C CA . LEU A 1 87 ? -16.897 -7.386 7.175 1.00 58.00 87 LEU A CA 1
ATOM 624 C C . LEU A 1 87 ? -18.305 -6.807 6.988 1.00 58.00 87 LEU A C 1
ATOM 626 O O . LEU A 1 87 ? -19.315 -7.499 7.084 1.00 58.00 87 LEU A O 1
ATOM 630 N N . ASP A 1 88 ? -18.346 -5.506 6.732 1.00 67.06 88 ASP A N 1
ATOM 631 C CA . ASP A 1 88 ? -19.521 -4.791 6.276 1.00 67.06 88 ASP A CA 1
ATOM 632 C C . ASP A 1 88 ? -19.620 -4.928 4.750 1.00 67.06 88 ASP A C 1
ATOM 634 O O . ASP A 1 88 ? -18.613 -4.871 4.031 1.00 67.06 88 ASP A O 1
ATOM 638 N N . LEU A 1 89 ? -20.837 -5.100 4.233 1.00 70.31 89 LEU A N 1
ATOM 639 C CA . LEU A 1 89 ? -21.074 -5.269 2.799 1.00 70.31 89 LEU A CA 1
ATOM 640 C C . LEU A 1 89 ? -20.551 -4.059 2.009 1.00 70.31 89 LEU A C 1
ATOM 642 O O . LEU A 1 89 ? -20.042 -4.210 0.897 1.00 70.31 89 LEU A O 1
ATOM 646 N N . LYS A 1 90 ? -20.597 -2.863 2.611 1.00 74.19 90 LYS A N 1
ATOM 647 C CA . LYS A 1 90 ? -20.071 -1.637 2.005 1.00 74.19 90 LYS A CA 1
ATOM 648 C C . LYS A 1 90 ? -18.549 -1.677 1.833 1.00 74.19 90 LYS A C 1
ATOM 650 O O . LYS A 1 90 ? -18.053 -1.344 0.757 1.00 74.19 90 LYS A O 1
ATOM 655 N N . ALA A 1 91 ? -17.825 -2.137 2.854 1.00 69.12 91 ALA A N 1
ATOM 656 C CA . ALA A 1 91 ? -16.368 -2.252 2.812 1.00 69.12 91 ALA A CA 1
ATOM 657 C C . ALA A 1 91 ? -15.924 -3.279 1.760 1.00 69.12 91 ALA A C 1
ATOM 659 O O . ALA A 1 91 ? -14.962 -3.038 1.033 1.00 69.12 91 ALA A O 1
ATOM 660 N N . GLY A 1 92 ? -16.661 -4.388 1.621 1.00 72.06 92 GLY A N 1
ATOM 661 C CA . GLY A 1 92 ? -16.421 -5.383 0.571 1.00 72.06 92 GLY A CA 1
ATOM 662 C C . GLY A 1 92 ? -16.598 -4.825 -0.847 1.00 72.06 92 GLY A C 1
ATOM 663 O O . GLY A 1 92 ? -15.784 -5.114 -1.725 1.00 72.06 92 GLY A O 1
ATOM 664 N N . ILE A 1 93 ? -17.612 -3.982 -1.070 1.00 79.25 93 ILE A N 1
ATOM 665 C CA . ILE A 1 93 ? -17.855 -3.327 -2.369 1.00 79.25 93 ILE A CA 1
ATOM 666 C C . ILE A 1 93 ? -16.748 -2.318 -2.701 1.00 79.25 93 ILE A C 1
ATOM 668 O O . ILE A 1 93 ? -16.265 -2.283 -3.837 1.00 79.25 93 ILE A O 1
ATOM 672 N N . GLU A 1 94 ? -16.309 -1.518 -1.724 1.00 74.62 94 GLU A N 1
ATOM 673 C CA . GLU A 1 94 ? -15.163 -0.615 -1.896 1.00 74.62 94 GLU A CA 1
ATOM 674 C C . GLU A 1 94 ? -13.901 -1.403 -2.273 1.00 74.62 94 GLU A C 1
ATOM 676 O O . GLU A 1 94 ? -13.184 -1.026 -3.202 1.00 74.62 94 GLU A O 1
ATOM 681 N N . LEU A 1 95 ? -13.672 -2.540 -1.609 1.00 76.12 95 LEU A N 1
ATOM 682 C CA . LEU A 1 95 ? -12.540 -3.427 -1.871 1.00 76.12 95 LEU A CA 1
ATOM 683 C C . LEU A 1 95 ? -12.573 -3.983 -3.296 1.00 76.12 95 LEU A C 1
ATOM 685 O O . LEU A 1 95 ? -11.608 -3.816 -4.039 1.00 76.12 95 LEU A O 1
ATOM 689 N N . ALA A 1 96 ? -13.707 -4.555 -3.705 1.00 79.50 96 ALA A N 1
ATOM 690 C CA . A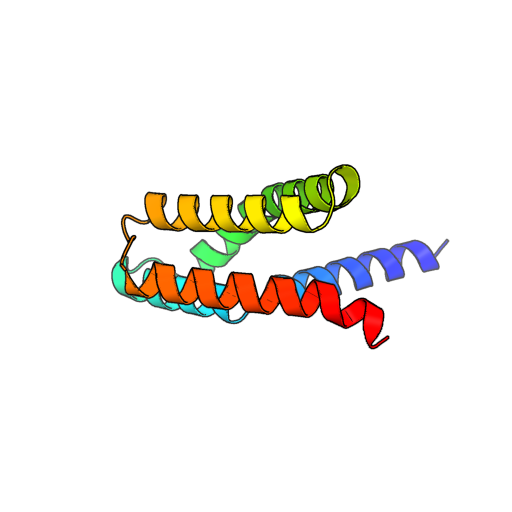LA A 1 96 ? -13.895 -5.100 -5.045 1.00 79.50 96 ALA A CA 1
ATOM 691 C C . ALA A 1 96 ? -13.684 -4.035 -6.134 1.00 79.50 96 ALA A C 1
ATOM 693 O O . ALA A 1 96 ? -13.002 -4.288 -7.129 1.00 79.50 96 ALA A O 1
ATOM 694 N N . THR A 1 97 ? -14.212 -2.825 -5.923 1.00 83.31 97 THR A N 1
ATOM 695 C CA . THR A 1 97 ? -14.071 -1.708 -6.870 1.00 83.31 97 THR A CA 1
ATOM 696 C C . THR A 1 97 ? -12.603 -1.317 -7.050 1.00 83.31 97 THR A C 1
ATOM 698 O O . THR A 1 97 ? -12.133 -1.175 -8.181 1.00 83.31 97 THR A O 1
ATOM 701 N N . ILE A 1 98 ? -11.851 -1.198 -5.951 1.00 79.75 98 ILE A N 1
ATOM 702 C CA . ILE A 1 98 ? -10.421 -0.861 -5.989 1.00 79.75 98 IL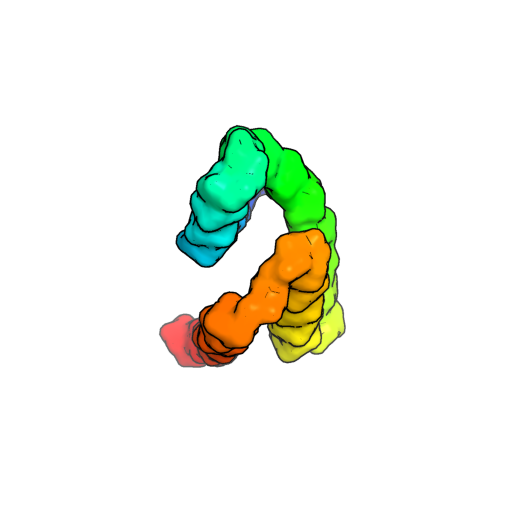E A CA 1
ATOM 703 C C . ILE A 1 98 ? -9.622 -1.974 -6.671 1.00 79.75 98 ILE A C 1
ATOM 705 O O . ILE A 1 98 ? -8.782 -1.679 -7.522 1.00 79.75 98 ILE A O 1
ATOM 709 N N . THR A 1 99 ? -9.893 -3.244 -6.357 1.00 80.88 99 THR A N 1
ATOM 710 C CA . THR A 1 99 ? -9.206 -4.383 -6.983 1.00 80.88 99 THR A CA 1
ATOM 711 C C . THR A 1 99 ? -9.392 -4.389 -8.501 1.00 80.88 99 THR A C 1
ATOM 713 O O . THR A 1 99 ? -8.415 -4.569 -9.229 1.00 80.88 99 THR A O 1
ATOM 716 N N . VAL A 1 100 ? -10.611 -4.136 -8.992 1.00 84.44 100 VAL A N 1
ATOM 717 C CA . VAL A 1 100 ? -10.886 -4.028 -10.435 1.00 84.44 100 VAL A CA 1
ATOM 718 C C . VAL A 1 100 ? -10.112 -2.862 -11.050 1.00 84.44 100 VAL A C 1
ATOM 72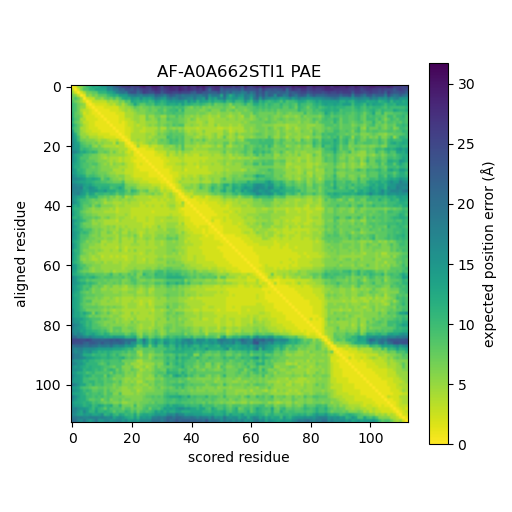0 O O . VAL A 1 100 ? -9.454 -3.037 -12.076 1.00 84.44 100 VAL A O 1
ATOM 723 N N . PHE A 1 101 ? -10.135 -1.692 -10.409 1.00 84.81 101 PHE A N 1
ATOM 724 C CA . PHE A 1 101 ? -9.448 -0.501 -10.908 1.00 84.81 101 PHE A CA 1
ATOM 725 C C . PHE A 1 101 ? -7.930 -0.708 -11.006 1.00 84.81 101 PHE A C 1
ATOM 727 O O . PHE A 1 101 ? -7.320 -0.393 -12.027 1.00 84.81 101 PHE A O 1
ATOM 734 N N . VAL A 1 102 ? -7.323 -1.306 -9.975 1.00 80.94 102 VAL A N 1
ATOM 735 C CA . VAL A 1 102 ? -5.890 -1.633 -9.942 1.00 80.94 102 VAL A CA 1
ATOM 736 C C . VAL A 1 102 ? -5.544 -2.690 -10.989 1.00 80.94 102 VAL A C 1
ATOM 738 O O . VAL A 1 102 ? -4.553 -2.536 -11.700 1.00 80.94 102 VAL A O 1
ATOM 741 N N . TYR A 1 103 ? -6.365 -3.733 -11.140 1.00 81.56 103 TYR A N 1
ATOM 742 C CA . TYR A 1 103 ? -6.141 -4.764 -12.155 1.00 81.56 103 TYR A CA 1
ATOM 743 C C . TYR A 1 103 ? -6.128 -4.176 -13.571 1.00 81.56 103 TYR A C 1
ATOM 745 O O . TYR A 1 103 ? -5.211 -4.451 -14.351 1.00 81.56 103 TYR A O 1
ATOM 753 N N . ILE A 1 104 ? -7.120 -3.337 -13.890 1.00 86.00 104 ILE A N 1
ATOM 754 C CA . ILE A 1 104 ? -7.201 -2.646 -15.180 1.00 86.00 104 ILE A CA 1
ATOM 755 C C . ILE A 1 104 ? -5.990 -1.726 -15.350 1.00 86.00 104 ILE A C 1
ATOM 757 O O . ILE A 1 104 ? -5.311 -1.810 -16.369 1.00 86.00 104 ILE A O 1
ATOM 761 N N . GLY A 1 105 ? -5.666 -0.908 -14.345 1.00 82.81 105 GLY A N 1
ATOM 762 C CA . GLY A 1 105 ? -4.520 0.002 -14.385 1.00 82.81 105 GLY A CA 1
ATOM 763 C C . GLY A 1 105 ? -3.198 -0.714 -14.675 1.00 82.81 105 GLY A C 1
ATOM 764 O O . GLY A 1 105 ? -2.466 -0.297 -15.568 1.00 82.81 105 GLY A O 1
ATOM 765 N N . ILE A 1 106 ? -2.924 -1.838 -14.002 1.00 82.50 106 ILE A N 1
ATOM 766 C CA . ILE A 1 106 ? -1.702 -2.632 -14.225 1.00 82.50 106 ILE A CA 1
ATOM 767 C C . ILE A 1 106 ? -1.666 -3.223 -15.640 1.00 82.50 106 ILE A C 1
ATOM 769 O O . ILE A 1 106 ? -0.595 -3.323 -16.236 1.00 82.50 106 ILE A O 1
ATOM 773 N N . ARG A 1 107 ? -2.814 -3.627 -16.193 1.00 82.00 107 ARG A N 1
ATOM 774 C CA . ARG A 1 107 ? -2.891 -4.171 -17.558 1.00 82.00 107 ARG A CA 1
ATOM 775 C C . ARG A 1 107 ? -2.776 -3.099 -18.638 1.00 82.00 107 ARG A C 1
ATOM 777 O O . ARG A 1 107 ? -2.189 -3.381 -19.677 1.00 82.00 107 ARG A O 1
ATOM 784 N N . VAL A 1 108 ? -3.324 -1.908 -18.405 1.00 85.50 108 VAL A N 1
ATOM 785 C CA . VAL A 1 108 ? -3.352 -0.804 -19.379 1.00 85.50 108 VAL A CA 1
ATOM 786 C C . VAL A 1 108 ? -2.045 -0.012 -19.383 1.00 85.50 108 VAL A C 1
ATOM 788 O O . VAL A 1 108 ? -1.589 0.378 -20.452 1.00 85.50 108 VAL A O 1
ATOM 791 N N . ALA A 1 109 ? -1.408 0.186 -18.225 1.00 79.31 109 ALA A N 1
ATOM 792 C CA . ALA A 1 109 ? -0.156 0.937 -18.106 1.00 79.31 109 ALA A CA 1
ATOM 793 C C . ALA A 1 109 ? 0.944 0.525 -19.113 1.00 79.31 109 ALA A C 1
ATOM 795 O O . ALA A 1 109 ? 1.463 1.414 -19.779 1.00 79.31 109 ALA A O 1
ATOM 796 N N . PRO A 1 110 ? 1.282 -0.768 -19.303 1.00 77.62 110 PRO A N 1
ATOM 797 C CA . PRO A 1 110 ? 2.300 -1.172 -20.277 1.00 77.62 110 PRO A CA 1
ATOM 798 C C . PRO A 1 110 ? 1.853 -1.055 -21.742 1.00 77.62 110 PRO A C 1
ATOM 800 O O . PRO A 1 110 ? 2.683 -1.199 -22.627 1.00 77.62 110 PRO A O 1
ATOM 803 N N . ILE A 1 111 ? 0.560 -0.854 -22.016 1.00 81.62 111 ILE A N 1
ATOM 804 C CA . ILE A 1 111 ? 0.038 -0.648 -23.378 1.00 81.62 111 ILE A CA 1
ATOM 805 C C . ILE A 1 111 ? 0.121 0.837 -23.762 1.00 81.62 111 ILE A C 1
ATOM 807 O O . ILE A 1 111 ? 0.241 1.167 -24.938 1.00 81.62 111 ILE A O 1
ATOM 811 N N . ALA A 1 112 ? 0.026 1.729 -22.774 1.00 69.19 112 ALA A N 1
ATOM 812 C CA . ALA A 1 112 ? 0.033 3.178 -22.961 1.00 69.19 112 ALA A CA 1
ATOM 813 C C . ALA A 1 112 ? 1.422 3.831 -22.802 1.00 69.19 112 ALA A C 1
ATOM 815 O O . ALA A 1 112 ? 1.532 5.039 -23.011 1.00 69.19 112 ALA A O 1
ATOM 816 N N . ALA A 1 113 ? 2.441 3.063 -22.401 1.00 53.69 113 ALA A N 1
ATOM 817 C CA . ALA A 1 113 ? 3.834 3.490 -22.237 1.00 53.69 113 ALA A CA 1
ATOM 818 C C . ALA A 1 113 ? 4.695 3.014 -23.413 1.00 53.69 113 ALA A C 1
ATOM 820 O O . ALA A 1 113 ? 5.591 3.786 -23.819 1.00 53.69 113 ALA A O 1
#

Radius of gyration: 16.23 Å; Cα contacts (8 Å, |Δi|>4): 34; chains: 1; bounding box: 52×24×44 Å

Sequence (113 aa):
MEAGHTAFLLSSLAFALYITCPRMTAMIATQAKLTGINPFLVILTGSLLGVPMFYLLYLILKHIGVGAAVIAAALLDAGAALLMGGLDLKAGIELATITVFVYIGIRVAPIAA